Protein AF-A0A841AM79-F1 (afdb_monomer)

Solvent-accessible surface area (backbone atoms onl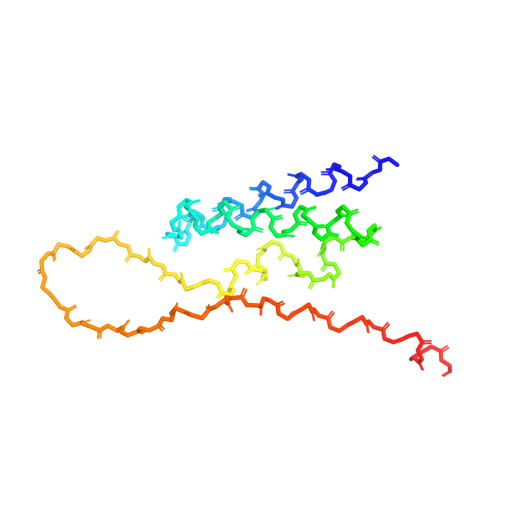y — not comparable to full-atom values): 6084 Å² total; per-residue (Å²): 135,62,65,66,60,55,49,56,50,45,49,54,54,29,53,54,52,32,51,77,26,48,50,54,70,70,59,49,52,48,54,49,50,51,55,51,51,45,37,73,72,67,75,49,68,58,49,65,37,52,42,52,45,68,62,45,42,63,75,51,72,75,42,87,76,83,85,73,84,86,80,80,90,82,79,87,78,99,60,85,84,69,82,75,54,54,76,76,80,68,94,73,85,84,120

Foldseek 3Di:
DCQVVLLVVQLVLLLVLLVQLVNDVVVSVVVNVVLVVCCVPVVDRSCQFQNGSNSNSVVDHRDDDDPDDDDDDDDDDPDPPDRGTDPRPDPPPPD

Mean predicted aligned error: 11.66 Å

Sequence (95 aa):
MSDTAATQKYERELVILLRMRGVPETEIAQAITETRAYAKKSGQPIEDAFGTPAEFASQFPVRNSPTTKGGALRRLLGAAFKPTPKSPKSPLDEA

Secondary structure (DSSP, 8-state):
--HHHHHHHHHHHHHHHHHHTT--HHHHHHHHHHHHHHHHHH-S-HHHHH--HHHHHHTS--------S---------S-----PPPP--TTS--

Organism: NCBI:txid1172621

pLDDT: mean 75.69, std 20.43, range [39.31, 97.44]

Structure (mmCIF, N/CA/C/O backbone):
data_AF-A0A841AM79-F1
#
_entry.id   AF-A0A841AM79-F1
#
loop_
_atom_site.group_PDB
_atom_site.id
_atom_site.type_symbol
_atom_site.label_atom_id
_atom_site.label_alt_id
_atom_site.label_comp_id
_atom_site.label_asym_id
_atom_site.label_entity_id
_atom_site.label_seq_id
_atom_site.pdbx_PDB_ins_code
_atom_site.Cartn_x
_atom_site.Cartn_y
_atom_site.Cartn_z
_atom_site.occupancy
_atom_site.B_iso_or_equiv
_atom_site.auth_seq_id
_atom_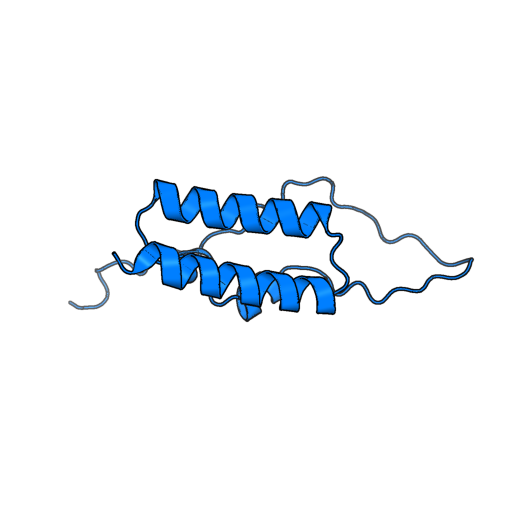site.auth_comp_id
_atom_site.auth_asym_id
_atom_site.auth_atom_id
_atom_site.pdbx_PDB_model_num
ATOM 1 N N . MET A 1 1 ? -5.086 4.468 20.635 1.00 48.66 1 MET A N 1
ATOM 2 C CA . MET A 1 1 ? -3.758 4.911 20.136 1.00 48.66 1 MET A CA 1
ATOM 3 C C . MET A 1 1 ? -3.059 3.855 19.261 1.00 48.66 1 MET A C 1
ATOM 5 O O . MET A 1 1 ? -1.901 4.052 18.914 1.00 48.66 1 MET A O 1
ATOM 9 N N . SER A 1 2 ? -3.732 2.775 18.840 1.00 59.25 2 SER A N 1
ATOM 10 C CA . SER A 1 2 ? -3.075 1.633 18.177 1.00 59.25 2 SER A CA 1
ATOM 11 C C . SER A 1 2 ? -3.123 1.669 16.638 1.00 59.25 2 SER A C 1
ATOM 13 O O . SER A 1 2 ? -2.327 0.986 15.996 1.00 59.25 2 SER A O 1
ATOM 15 N N . ASP A 1 3 ? -3.977 2.507 16.037 1.00 69.19 3 ASP A N 1
ATOM 16 C CA . ASP A 1 3 ? -4.208 2.522 14.581 1.00 69.19 3 ASP A CA 1
ATOM 17 C C . ASP A 1 3 ? -3.011 3.024 13.769 1.00 69.19 3 ASP A C 1
ATOM 19 O O . ASP A 1 3 ? -2.716 2.512 12.688 1.00 69.19 3 ASP A O 1
ATOM 23 N N . THR A 1 4 ? -2.250 3.982 14.305 1.00 81.69 4 THR A N 1
ATOM 24 C CA . THR A 1 4 ? -1.066 4.526 13.625 1.00 81.69 4 THR A CA 1
ATOM 25 C C . THR A 1 4 ? 0.054 3.488 13.525 1.00 81.69 4 THR A C 1
ATOM 27 O O . THR A 1 4 ? 0.743 3.420 12.509 1.00 81.69 4 THR A O 1
ATOM 30 N N . ALA A 1 5 ? 0.239 2.660 14.558 1.00 88.12 5 ALA A N 1
ATOM 31 C CA . ALA A 1 5 ? 1.264 1.619 14.565 1.00 88.12 5 ALA A CA 1
ATOM 32 C C . ALA A 1 5 ? 0.908 0.473 13.605 1.00 88.12 5 ALA A C 1
ATOM 34 O O . ALA A 1 5 ? 1.768 0.031 12.840 1.00 88.12 5 ALA A O 1
ATOM 35 N N . ALA A 1 6 ? -0.362 0.051 13.590 1.00 88.31 6 ALA A N 1
ATOM 36 C CA . ALA A 1 6 ? -0.871 -0.938 12.640 1.00 88.31 6 ALA A CA 1
ATOM 37 C C . ALA A 1 6 ? -0.741 -0.442 11.189 1.00 88.31 6 ALA A C 1
ATOM 39 O O . ALA A 1 6 ? -0.201 -1.148 10.339 1.00 88.31 6 ALA A O 1
ATOM 40 N N . THR A 1 7 ? -1.105 0.818 10.934 1.00 89.88 7 THR A N 1
ATOM 41 C CA . THR A 1 7 ? -0.931 1.478 9.630 1.00 89.88 7 THR A CA 1
ATOM 42 C C . THR A 1 7 ? 0.529 1.474 9.174 1.00 89.88 7 THR A C 1
ATOM 44 O O . THR A 1 7 ? 0.833 1.072 8.056 1.00 89.88 7 THR A O 1
ATOM 47 N N . GLN A 1 8 ? 1.469 1.862 10.040 1.00 92.44 8 GLN A N 1
ATOM 48 C CA . GLN A 1 8 ? 2.895 1.869 9.690 1.00 92.44 8 GLN A CA 1
ATOM 49 C C . GLN A 1 8 ? 3.466 0.468 9.448 1.00 92.44 8 GLN A C 1
ATOM 51 O O . GLN A 1 8 ? 4.445 0.324 8.714 1.00 92.44 8 GLN A O 1
ATOM 56 N N . LYS A 1 9 ? 2.932 -0.558 10.119 1.00 94.69 9 LYS A N 1
ATOM 57 C CA . LYS A 1 9 ? 3.313 -1.950 9.865 1.00 94.69 9 LYS A CA 1
ATOM 58 C C . LYS A 1 9 ? 2.826 -2.376 8.478 1.00 94.69 9 LYS A C 1
ATOM 60 O O . LYS A 1 9 ? 3.638 -2.830 7.677 1.00 94.69 9 LYS A O 1
ATOM 65 N N . TYR A 1 10 ? 1.552 -2.120 8.182 1.00 94.31 10 TYR A N 1
ATOM 66 C CA . TYR A 1 10 ? 0.939 -2.374 6.880 1.00 94.31 10 TYR A CA 1
ATOM 67 C C . TYR A 1 10 ? 1.715 -1.708 5.736 1.00 94.31 10 TYR A C 1
ATOM 69 O O . TYR A 1 10 ? 2.116 -2.371 4.783 1.00 94.31 10 TYR A O 1
ATOM 77 N N . GLU A 1 11 ? 1.993 -0.404 5.859 1.00 95.25 11 GLU A N 1
ATOM 78 C CA . GLU A 1 11 ? 2.741 0.373 4.863 1.00 95.25 11 GLU A CA 1
ATOM 79 C C . GLU A 1 11 ? 4.137 -0.222 4.609 1.00 95.25 11 GLU A C 1
ATOM 81 O O . GLU A 1 11 ? 4.562 -0.344 3.460 1.00 95.25 11 GLU A O 1
ATOM 86 N N . ARG A 1 12 ? 4.853 -0.632 5.665 1.00 97.12 12 ARG A N 1
ATOM 87 C CA . ARG A 1 12 ? 6.196 -1.223 5.541 1.00 97.12 12 ARG A CA 1
ATOM 88 C C . ARG A 1 12 ? 6.181 -2.555 4.799 1.00 97.12 12 ARG A C 1
ATOM 90 O O . ARG A 1 12 ? 7.004 -2.756 3.907 1.00 97.12 12 ARG A O 1
ATOM 97 N N . GLU A 1 13 ? 5.259 -3.446 5.149 1.00 97.44 13 GLU A N 1
ATOM 98 C CA . GLU A 1 13 ? 5.106 -4.737 4.469 1.00 97.44 13 GLU A CA 1
ATOM 99 C C . GLU A 1 13 ? 4.704 -4.546 3.004 1.00 97.44 13 GLU A C 1
ATOM 101 O O . GLU A 1 13 ? 5.281 -5.171 2.111 1.00 97.44 13 GLU A O 1
ATOM 106 N N . LEU A 1 14 ? 3.783 -3.617 2.739 1.00 96.19 14 LEU A N 1
ATOM 107 C CA . LEU A 1 14 ? 3.333 -3.304 1.390 1.00 96.19 14 LEU A CA 1
ATOM 108 C C . LEU A 1 14 ? 4.477 -2.795 0.501 1.00 96.19 14 LEU A C 1
ATOM 110 O O . LEU A 1 14 ? 4.633 -3.278 -0.619 1.00 96.19 14 LEU A O 1
ATOM 114 N N . VAL A 1 15 ? 5.317 -1.876 0.993 1.00 97.19 15 VAL A N 1
ATOM 115 C CA . VAL A 1 15 ? 6.487 -1.381 0.241 1.00 97.19 15 VAL A CA 1
ATOM 116 C C . VAL A 1 15 ? 7.400 -2.534 -0.174 1.00 97.19 15 VAL A C 1
ATOM 118 O O . VAL A 1 15 ? 7.820 -2.598 -1.329 1.00 97.19 15 VAL A O 1
ATOM 121 N N . ILE A 1 16 ? 7.700 -3.457 0.744 1.00 96.94 16 ILE A N 1
ATOM 122 C CA . ILE A 1 16 ? 8.567 -4.609 0.460 1.00 96.94 16 ILE A CA 1
ATOM 123 C C . ILE A 1 16 ? 7.952 -5.467 -0.651 1.00 96.94 16 ILE A C 1
ATOM 125 O O . ILE A 1 16 ? 8.630 -5.792 -1.625 1.00 96.94 16 ILE A O 1
ATOM 129 N N . LEU A 1 17 ? 6.663 -5.789 -0.546 1.00 96.12 17 LEU A N 1
ATOM 130 C CA . LEU A 1 17 ? 5.962 -6.618 -1.527 1.00 96.12 17 LEU A CA 1
ATOM 131 C C . LEU A 1 17 ? 5.898 -5.965 -2.913 1.00 96.12 17 LEU A C 1
ATOM 133 O O . LEU A 1 17 ? 6.113 -6.642 -3.919 1.00 96.12 17 LEU A O 1
ATOM 137 N N . LEU A 1 18 ? 5.638 -4.658 -2.984 1.00 94.81 18 LEU A N 1
ATOM 138 C CA . LEU A 1 18 ? 5.586 -3.927 -4.252 1.00 94.81 18 LEU A CA 1
ATOM 139 C C . LEU A 1 18 ? 6.971 -3.809 -4.904 1.00 94.81 18 LEU A C 1
ATOM 141 O O . LEU A 1 18 ? 7.090 -3.985 -6.118 1.00 94.81 18 LEU A O 1
ATOM 145 N N . ARG A 1 19 ? 8.031 -3.607 -4.110 1.00 94.44 19 ARG A N 1
ATOM 146 C CA . ARG A 1 19 ? 9.420 -3.630 -4.602 1.00 94.44 19 ARG A CA 1
ATOM 147 C C . ARG A 1 19 ? 9.802 -4.986 -5.174 1.00 94.44 19 ARG A C 1
ATOM 149 O O . ARG A 1 19 ? 10.340 -5.050 -6.275 1.00 94.44 19 ARG A O 1
ATOM 156 N N . MET A 1 20 ? 9.467 -6.069 -4.472 1.00 92.75 20 MET A N 1
ATOM 157 C CA . MET A 1 20 ? 9.699 -7.438 -4.953 1.00 92.75 20 MET A CA 1
ATOM 158 C C . MET A 1 20 ? 8.947 -7.737 -6.259 1.00 92.75 20 MET A C 1
ATOM 160 O O . MET A 1 20 ? 9.388 -8.567 -7.048 1.00 92.75 20 MET A O 1
ATOM 164 N N . ARG A 1 21 ? 7.834 -7.039 -6.513 1.00 91.56 21 ARG A N 1
ATOM 165 C CA . ARG A 1 21 ? 7.067 -7.110 -7.764 1.00 91.56 21 ARG A CA 1
ATOM 166 C C . ARG A 1 21 ? 7.583 -6.179 -8.864 1.00 91.56 21 ARG A C 1
ATOM 168 O O . ARG A 1 21 ? 7.003 -6.180 -9.944 1.00 91.56 21 ARG A O 1
ATOM 175 N N . GLY A 1 22 ? 8.628 -5.387 -8.623 1.00 91.69 22 GLY A N 1
ATOM 176 C CA . GLY A 1 22 ? 9.171 -4.442 -9.603 1.00 91.69 22 GLY A CA 1
ATOM 177 C C . GLY A 1 22 ? 8.274 -3.226 -9.868 1.00 91.69 22 GLY A C 1
ATO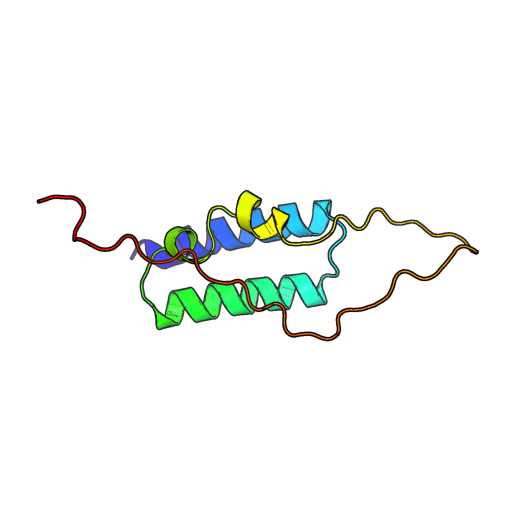M 178 O O . GLY A 1 22 ? 8.367 -2.608 -10.931 1.00 91.69 22 GLY A O 1
ATOM 179 N N . VAL A 1 23 ? 7.379 -2.884 -8.937 1.00 90.38 23 VAL A N 1
ATOM 180 C CA . VAL A 1 23 ? 6.540 -1.683 -9.041 1.00 90.38 23 VAL A CA 1
ATOM 181 C C . VAL A 1 23 ? 7.427 -0.432 -8.894 1.00 90.38 23 VAL A C 1
ATOM 183 O O . VAL A 1 23 ? 8.267 -0.398 -7.995 1.00 90.38 23 VAL A O 1
ATOM 186 N N . PRO A 1 24 ? 7.287 0.599 -9.751 1.00 91.88 24 PRO A N 1
ATOM 187 C CA . PRO A 1 24 ? 8.079 1.824 -9.646 1.00 91.88 24 PRO A CA 1
ATOM 188 C C . PRO A 1 24 ? 7.856 2.549 -8.319 1.00 91.88 24 PRO A C 1
ATOM 190 O O . PRO A 1 24 ? 6.722 2.649 -7.856 1.00 91.88 24 PRO A O 1
ATOM 193 N N . GLU A 1 25 ? 8.907 3.151 -7.754 1.00 90.12 25 GLU A N 1
ATOM 194 C CA . GLU A 1 25 ? 8.819 3.876 -6.473 1.00 90.12 25 GLU A CA 1
ATOM 195 C C . GLU A 1 25 ? 7.761 4.997 -6.480 1.00 90.12 25 GLU A C 1
ATOM 197 O O . GLU A 1 25 ? 7.172 5.286 -5.443 1.00 90.12 25 GLU A O 1
ATOM 202 N N . THR A 1 26 ? 7.461 5.597 -7.638 1.00 91.12 26 THR A N 1
ATOM 203 C CA . THR A 1 26 ? 6.381 6.588 -7.780 1.00 91.12 26 THR A CA 1
ATOM 204 C C . THR A 1 26 ? 4.991 5.977 -7.582 1.00 91.12 26 THR A C 1
ATOM 206 O O . THR A 1 26 ? 4.164 6.559 -6.883 1.00 91.12 26 THR A O 1
ATOM 209 N N . GLU A 1 27 ? 4.739 4.792 -8.146 1.00 91.62 27 GLU A N 1
ATOM 210 C CA . GLU A 1 27 ? 3.489 4.042 -7.957 1.00 91.62 27 GLU A CA 1
ATOM 211 C C . GLU A 1 27 ? 3.390 3.509 -6.517 1.00 91.62 27 GLU A C 1
ATOM 213 O O . GLU A 1 27 ? 2.325 3.575 -5.904 1.00 91.62 27 GLU A O 1
ATOM 218 N N . ILE A 1 28 ? 4.512 3.070 -5.930 1.00 93.38 28 ILE A N 1
ATOM 219 C CA . ILE A 1 28 ? 4.583 2.686 -4.511 1.00 93.38 28 ILE A CA 1
ATOM 220 C C . ILE A 1 28 ? 4.215 3.877 -3.617 1.00 93.38 28 ILE A C 1
ATOM 222 O O . ILE A 1 28 ? 3.367 3.747 -2.737 1.00 93.38 28 ILE A O 1
ATOM 226 N N . ALA A 1 29 ? 4.807 5.052 -3.847 1.00 93.62 29 ALA A N 1
ATOM 227 C CA . ALA A 1 29 ? 4.521 6.253 -3.063 1.00 93.62 29 ALA A CA 1
ATOM 228 C C . ALA A 1 29 ? 3.044 6.668 -3.145 1.00 93.62 29 ALA A C 1
ATOM 230 O O . ALA A 1 29 ? 2.466 7.100 -2.141 1.00 93.62 29 ALA A O 1
ATOM 231 N N . GLN A 1 30 ? 2.419 6.503 -4.313 1.00 93.00 30 GLN A N 1
ATOM 232 C CA . GLN A 1 30 ? 0.991 6.744 -4.479 1.00 93.00 30 GLN A CA 1
ATOM 233 C C . GLN A 1 30 ? 0.156 5.756 -3.655 1.00 93.00 30 GLN A C 1
ATOM 235 O O . GLN A 1 30 ? -0.686 6.196 -2.872 1.00 93.00 30 GLN A O 1
ATOM 240 N N . ALA A 1 31 ? 0.438 4.454 -3.751 1.00 92.38 31 ALA A N 1
ATOM 241 C CA . ALA A 1 31 ? -0.265 3.425 -2.984 1.00 92.38 31 ALA A CA 1
ATOM 242 C C . ALA A 1 31 ? -0.198 3.688 -1.466 1.00 92.38 31 ALA A C 1
ATOM 244 O O . ALA A 1 31 ? -1.214 3.626 -0.777 1.00 92.38 31 ALA A O 1
ATOM 245 N N . ILE A 1 32 ? 0.975 4.078 -0.951 1.00 94.62 32 ILE A N 1
ATOM 246 C CA . ILE A 1 32 ? 1.158 4.433 0.467 1.00 94.62 32 ILE A CA 1
ATOM 247 C C . ILE A 1 32 ? 0.401 5.710 0.846 1.00 94.62 32 ILE A C 1
ATOM 249 O O . ILE A 1 32 ? -0.167 5.813 1.936 1.00 94.62 32 ILE A O 1
ATOM 253 N N . THR A 1 33 ? 0.370 6.701 -0.045 1.00 93.44 33 THR A N 1
ATOM 254 C CA . THR A 1 33 ? -0.386 7.936 0.190 1.00 93.44 33 THR A CA 1
ATOM 255 C C . THR A 1 33 ? -1.883 7.648 0.302 1.00 93.44 33 THR A C 1
ATOM 257 O O . THR A 1 33 ? -2.543 8.191 1.190 1.00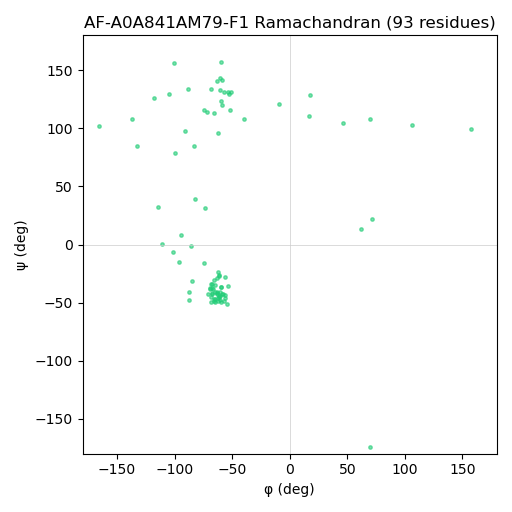 93.44 33 THR A O 1
ATOM 260 N N . GLU A 1 34 ? -2.412 6.762 -0.543 1.00 90.38 34 GLU A N 1
ATOM 261 C CA . GLU A 1 34 ? -3.816 6.346 -0.523 1.00 90.38 34 GLU A CA 1
ATOM 262 C C . GLU A 1 34 ? -4.177 5.582 0.758 1.00 90.38 34 GLU A C 1
ATOM 264 O O . GLU A 1 34 ? -5.143 5.956 1.432 1.00 90.38 34 GLU A O 1
ATOM 269 N N . THR A 1 35 ? -3.379 4.586 1.164 1.00 89.69 35 THR A N 1
ATOM 270 C CA . THR A 1 35 ? -3.625 3.824 2.405 1.00 89.69 35 THR A CA 1
ATOM 271 C C . THR A 1 35 ? -3.590 4.734 3.631 1.00 89.69 35 THR A C 1
ATOM 273 O O . THR A 1 35 ? -4.453 4.654 4.508 1.00 89.69 35 THR A O 1
ATOM 276 N N . ARG A 1 36 ? -2.639 5.676 3.670 1.00 89.56 36 ARG A N 1
ATOM 277 C CA . ARG A 1 36 ? -2.510 6.650 4.759 1.00 89.56 36 ARG A CA 1
ATOM 278 C C . ARG A 1 36 ? -3.673 7.637 4.801 1.00 89.56 36 ARG A C 1
ATOM 280 O O . ARG A 1 36 ? -4.146 7.984 5.885 1.00 89.56 36 ARG A O 1
ATOM 287 N N . ALA A 1 37 ? -4.117 8.122 3.643 1.00 89.44 37 ALA A N 1
ATOM 288 C CA . ALA A 1 37 ? -5.258 9.026 3.549 1.00 89.44 37 ALA A CA 1
ATOM 289 C C . ALA A 1 37 ? -6.550 8.333 4.003 1.00 89.44 37 ALA A C 1
ATOM 291 O O . ALA A 1 37 ? -7.331 8.930 4.746 1.00 89.44 37 ALA A O 1
ATOM 292 N N . TYR A 1 38 ? -6.745 7.066 3.623 1.00 88.06 38 TYR A N 1
ATOM 293 C CA . TYR A 1 38 ? -7.880 6.272 4.080 1.00 88.06 38 TYR A CA 1
ATOM 294 C C . TYR A 1 38 ? -7.866 6.068 5.594 1.00 88.06 38 TYR A C 1
ATOM 296 O O . TYR A 1 38 ? -8.878 6.330 6.242 1.00 88.06 38 TYR A O 1
ATOM 304 N N . ALA A 1 39 ? -6.731 5.669 6.173 1.00 86.75 39 ALA A N 1
ATOM 305 C CA . ALA A 1 39 ? -6.611 5.456 7.616 1.00 86.75 39 ALA A CA 1
ATOM 306 C C . ALA A 1 39 ? -6.936 6.727 8.413 1.00 86.75 39 ALA A C 1
ATOM 308 O O . ALA A 1 39 ? -7.687 6.691 9.385 1.00 86.75 39 ALA A O 1
ATOM 309 N N . LYS A 1 40 ? -6.435 7.882 7.950 1.00 86.69 40 LYS A N 1
ATOM 310 C CA . LYS A 1 40 ? -6.727 9.186 8.563 1.00 86.69 40 LYS A CA 1
ATOM 311 C C . LYS A 1 40 ? -8.200 9.585 8.464 1.00 86.69 40 LYS A C 1
ATOM 313 O O . LYS A 1 40 ? -8.690 10.269 9.355 1.00 86.69 40 LYS A O 1
ATOM 318 N N . LYS A 1 41 ? -8.878 9.227 7.369 1.00 86.69 41 LYS A N 1
ATOM 319 C CA . LYS A 1 41 ? -10.258 9.651 7.091 1.00 86.69 41 LYS A CA 1
ATOM 320 C C . LYS A 1 41 ? -11.308 8.723 7.702 1.00 86.69 41 LYS A C 1
ATOM 322 O O . LYS A 1 41 ? -12.332 9.208 8.164 1.00 86.69 41 LYS A O 1
ATOM 327 N N . SER A 1 42 ? -11.090 7.412 7.638 1.00 83.25 42 SER A N 1
ATOM 328 C CA . SER A 1 42 ? -12.073 6.404 8.052 1.00 83.25 42 SER A CA 1
ATOM 329 C C . SER A 1 42 ? -12.021 6.103 9.547 1.00 83.25 42 SER A C 1
ATOM 331 O O . SER A 1 42 ? -13.0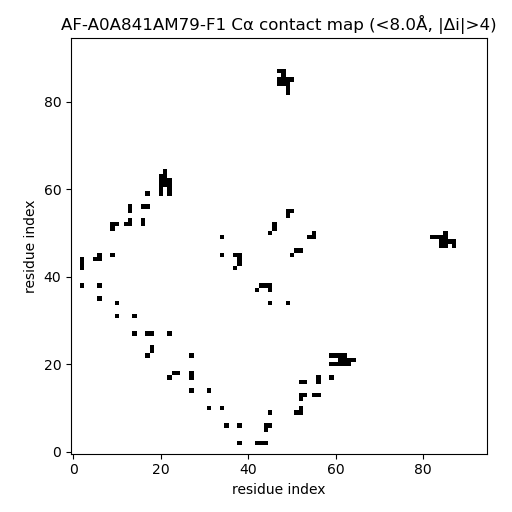45 5.750 10.122 1.00 83.25 42 SER A O 1
ATOM 333 N N . GLY A 1 43 ? -10.838 6.209 10.168 1.00 80.25 43 GLY A N 1
ATOM 334 C CA . GLY A 1 43 ? -10.615 5.691 11.519 1.00 80.25 43 GLY A CA 1
ATOM 335 C C . GLY A 1 43 ? -10.798 4.171 11.630 1.00 80.25 43 GLY A C 1
ATOM 336 O O . GLY A 1 43 ? -10.904 3.662 12.739 1.00 80.25 43 GLY A O 1
ATOM 337 N N . GLN A 1 44 ? -10.866 3.459 10.499 1.00 81.94 44 GLN A N 1
ATOM 338 C CA . GLN A 1 44 ? -11.018 2.008 10.435 1.00 81.94 44 GLN A CA 1
ATOM 339 C C . GLN A 1 44 ? -9.676 1.322 10.148 1.00 81.94 44 GLN A C 1
ATOM 341 O O . GLN A 1 44 ? -8.787 1.939 9.542 1.00 81.94 44 GLN A O 1
ATOM 346 N N . PRO A 1 45 ? -9.532 0.037 10.522 1.00 84.06 45 PRO A N 1
ATOM 347 C CA . PRO A 1 45 ? -8.390 -0.770 10.122 1.00 84.06 45 PRO A CA 1
ATOM 348 C C . PRO A 1 45 ? -8.208 -0.767 8.600 1.00 84.06 45 PRO A C 1
ATOM 350 O O . PRO A 1 45 ? -9.144 -1.002 7.838 1.00 84.06 45 PRO A O 1
ATOM 353 N N . ILE A 1 46 ? -6.978 -0.519 8.141 1.00 87.62 46 ILE A N 1
ATOM 354 C CA . ILE A 1 46 ? -6.645 -0.507 6.704 1.00 87.62 46 ILE A CA 1
ATOM 355 C C . ILE A 1 46 ? -6.950 -1.863 6.060 1.00 87.62 46 ILE A C 1
ATOM 357 O O . ILE A 1 46 ? -7.418 -1.910 4.926 1.00 87.62 46 ILE A O 1
ATOM 361 N N . GLU A 1 47 ? -6.722 -2.957 6.788 1.00 88.62 47 GLU A N 1
ATOM 362 C CA . GLU A 1 47 ? -6.947 -4.321 6.300 1.00 88.62 47 GLU A CA 1
ATOM 363 C C . GLU A 1 47 ? -8.418 -4.605 5.967 1.00 88.62 47 GLU A C 1
ATOM 365 O O . GLU A 1 47 ? -8.685 -5.368 5.040 1.00 88.62 47 GLU A O 1
ATOM 370 N N . ASP A 1 48 ? -9.372 -3.944 6.631 1.00 88.19 48 ASP A N 1
ATOM 371 C CA . ASP A 1 48 ? -10.800 -4.112 6.330 1.00 88.19 48 ASP A CA 1
ATOM 372 C C . ASP A 1 48 ? -11.152 -3.546 4.949 1.00 88.19 48 ASP A C 1
ATOM 374 O O . ASP A 1 48 ? -11.989 -4.095 4.232 1.00 88.19 48 ASP A O 1
ATOM 378 N N . ALA A 1 49 ? -10.482 -2.463 4.549 1.00 87.25 49 ALA A N 1
ATOM 379 C CA . ALA A 1 49 ? -10.706 -1.820 3.263 1.00 87.25 49 ALA A CA 1
ATOM 380 C C . ALA A 1 49 ? -9.847 -2.427 2.151 1.00 87.25 49 ALA A C 1
ATOM 382 O O . ALA A 1 49 ? -10.354 -2.736 1.076 1.00 87.25 49 ALA A O 1
ATOM 383 N N . PHE A 1 50 ? -8.551 -2.607 2.395 1.00 88.56 50 PHE A N 1
ATOM 384 C CA . PHE A 1 50 ? -7.577 -2.963 1.361 1.00 88.56 50 PHE A CA 1
ATOM 385 C C . PHE A 1 50 ? -7.198 -4.450 1.361 1.00 88.56 50 PHE A C 1
ATOM 387 O O . PHE A 1 50 ? -6.493 -4.898 0.455 1.00 88.56 50 PHE A O 1
ATOM 394 N N . GLY A 1 51 ? -7.670 -5.228 2.339 1.00 92.56 51 GLY A N 1
ATOM 395 C CA . GLY A 1 51 ? -7.157 -6.569 2.609 1.00 92.56 51 GLY A CA 1
ATOM 396 C C . GLY A 1 51 ? -5.743 -6.525 3.186 1.00 92.56 51 GLY A C 1
ATOM 397 O O . GLY A 1 51 ? -5.191 -5.455 3.443 1.00 92.56 51 GLY A O 1
ATOM 398 N N . THR A 1 52 ? -5.132 -7.692 3.365 1.00 94.94 52 THR A N 1
ATOM 399 C CA . THR A 1 52 ? -3.734 -7.821 3.804 1.00 94.94 52 THR A CA 1
ATOM 400 C C . THR A 1 52 ? -2.766 -7.136 2.823 1.00 94.94 52 THR A C 1
ATOM 402 O O . THR A 1 52 ? -3.078 -7.015 1.634 1.00 94.94 52 THR A O 1
ATOM 405 N N . PRO A 1 53 ? -1.546 -6.748 3.249 1.00 95.06 53 PRO A N 1
ATOM 406 C CA . PRO A 1 53 ? -0.546 -6.184 2.337 1.00 95.06 53 PRO A CA 1
ATOM 407 C C . PRO A 1 53 ? -0.261 -7.078 1.120 1.00 95.06 53 PRO A C 1
ATOM 409 O O . PRO A 1 53 ? -0.055 -6.581 0.014 1.00 95.06 53 PRO A O 1
ATOM 412 N N . ALA A 1 54 ? -0.286 -8.403 1.307 1.00 93.88 54 ALA A N 1
ATOM 413 C CA . ALA A 1 54 ? -0.098 -9.387 0.243 1.00 93.88 54 ALA A CA 1
ATOM 414 C C . ALA A 1 54 ? -1.266 -9.417 -0.753 1.00 93.88 54 ALA A C 1
ATOM 416 O O . ALA A 1 54 ? -1.026 -9.416 -1.963 1.00 93.88 54 ALA A O 1
ATOM 417 N N . GLU A 1 55 ? -2.511 -9.408 -0.265 1.00 92.31 55 GLU A N 1
ATOM 418 C CA . GLU A 1 55 ? -3.703 -9.303 -1.117 1.00 92.31 55 GLU A CA 1
ATOM 419 C C . GLU A 1 55 ? -3.690 -7.993 -1.908 1.00 92.31 55 GLU A C 1
ATOM 421 O O . GLU A 1 55 ? -3.914 -8.008 -3.118 1.00 92.31 55 GLU A O 1
ATOM 426 N N . PHE A 1 56 ? -3.360 -6.873 -1.266 1.00 93.19 56 PHE A N 1
ATOM 427 C CA . PHE A 1 56 ? -3.299 -5.581 -1.939 1.00 93.19 56 PHE A CA 1
ATOM 428 C C . PHE A 1 56 ? -2.187 -5.534 -2.996 1.00 93.19 56 PHE A C 1
ATOM 430 O O . PHE A 1 56 ? -2.434 -5.192 -4.153 1.00 93.19 56 PHE A O 1
ATOM 437 N N . ALA A 1 57 ? -0.977 -5.988 -2.654 1.00 93.25 57 ALA A N 1
ATOM 438 C CA . ALA A 1 57 ? 0.136 -6.084 -3.597 1.00 93.25 57 ALA A CA 1
ATOM 439 C C . ALA A 1 57 ? -0.152 -7.038 -4.769 1.00 93.25 57 ALA A C 1
ATOM 441 O O . ALA A 1 57 ? 0.395 -6.856 -5.858 1.00 93.25 57 ALA A O 1
ATOM 442 N N . SER A 1 58 ? -1.011 -8.049 -4.580 1.00 92.38 58 SER A N 1
ATOM 443 C CA . SER A 1 58 ? -1.395 -8.993 -5.639 1.00 92.38 58 SER A CA 1
ATOM 444 C C . SER A 1 58 ? -2.105 -8.339 -6.822 1.00 92.38 58 SER A C 1
ATOM 446 O O . SER A 1 58 ? -2.020 -8.853 -7.937 1.00 92.38 58 SER A O 1
ATOM 448 N N . GLN A 1 59 ? -2.720 -7.178 -6.594 1.00 90.75 59 GLN A N 1
ATOM 449 C CA . GLN A 1 59 ? -3.417 -6.403 -7.614 1.00 90.75 59 GLN A CA 1
ATOM 450 C C . GLN A 1 59 ? -2.450 -5.674 -8.566 1.00 90.75 59 GLN A C 1
ATOM 452 O O . GLN A 1 59 ? -2.851 -5.244 -9.647 1.00 90.75 59 GLN A O 1
ATOM 457 N N . PHE A 1 60 ? -1.170 -5.556 -8.191 1.00 89.19 60 PHE A N 1
ATOM 458 C CA . PHE A 1 60 ? -0.133 -4.969 -9.031 1.00 89.19 60 PHE A CA 1
ATOM 459 C C . PHE A 1 60 ? 0.507 -6.045 -9.919 1.00 89.19 60 PHE A C 1
ATOM 461 O O . PHE A 1 60 ? 0.876 -7.123 -9.423 1.00 89.19 60 PHE A O 1
ATOM 468 N N . PRO A 1 61 ? 0.692 -5.768 -11.225 1.00 86.62 61 PRO A N 1
ATOM 469 C CA . PRO A 1 61 ? 1.347 -6.705 -12.124 1.00 86.62 61 PRO A CA 1
ATOM 470 C C . PRO A 1 61 ? 2.795 -6.934 -11.687 1.00 86.62 61 PRO A C 1
ATOM 472 O O . PRO A 1 61 ? 3.496 -5.996 -11.309 1.00 86.62 61 PRO A O 1
ATOM 475 N N . VAL A 1 62 ? 3.257 -8.181 -11.781 1.00 88.00 62 VAL A N 1
ATOM 476 C CA . VAL A 1 62 ? 4.668 -8.510 -11.558 1.00 88.00 62 VAL A CA 1
ATOM 477 C C . VAL A 1 62 ? 5.481 -7.996 -12.747 1.00 88.00 62 VAL A C 1
ATOM 479 O O . VAL A 1 62 ? 5.331 -8.473 -13.872 1.00 88.00 62 VAL A O 1
ATOM 482 N N . ARG A 1 63 ? 6.341 -7.010 -12.499 1.00 83.81 63 ARG A N 1
ATOM 483 C CA . ARG A 1 63 ? 7.260 -6.415 -13.470 1.00 83.81 63 ARG A CA 1
ATOM 484 C C . ARG A 1 63 ? 8.645 -7.029 -13.275 1.00 83.81 63 ARG A C 1
ATOM 486 O O . ARG A 1 63 ? 9.534 -6.434 -12.676 1.00 83.81 63 ARG A O 1
ATOM 493 N N . ASN A 1 64 ? 8.837 -8.238 -13.793 1.00 60.69 64 ASN A N 1
ATOM 494 C CA . ASN A 1 64 ? 10.181 -8.790 -13.960 1.00 60.69 64 ASN A CA 1
ATOM 495 C C . ASN A 1 64 ? 10.900 -7.922 -15.012 1.00 60.69 64 ASN A C 1
ATOM 497 O O . ASN A 1 64 ? 10.479 -7.921 -16.165 1.00 60.69 64 ASN A O 1
ATOM 501 N N . SER A 1 65 ? 11.939 -7.161 -14.664 1.00 53.56 65 SER A N 1
ATOM 502 C CA . SER A 1 65 ? 12.761 -6.447 -15.658 1.00 53.56 65 SER A CA 1
ATOM 503 C C . SER A 1 65 ? 14.192 -6.973 -15.590 1.00 53.56 65 SER A C 1
ATOM 505 O O . SER A 1 65 ? 14.758 -7.041 -14.498 1.00 53.56 65 SER A O 1
ATOM 507 N N . PRO A 1 66 ? 14.749 -7.420 -16.729 1.00 50.25 66 PRO A N 1
ATOM 508 C CA . PR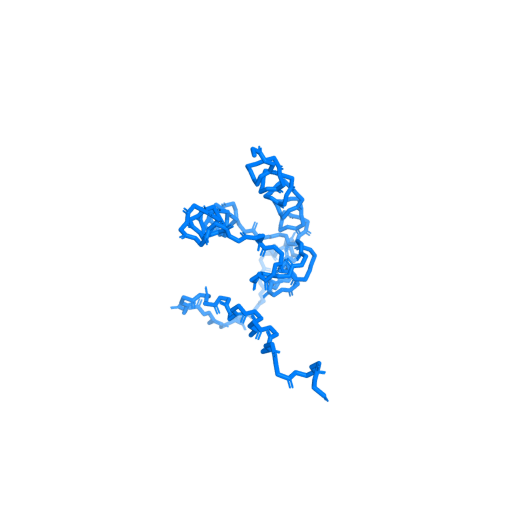O A 1 66 ? 15.447 -6.476 -17.600 1.00 50.25 66 PRO A CA 1
ATOM 509 C C . PRO A 1 66 ? 15.116 -6.700 -19.085 1.00 50.25 66 PRO A C 1
ATOM 511 O O . PRO A 1 66 ? 15.609 -7.647 -19.694 1.00 50.25 66 PRO A O 1
ATOM 514 N N . THR A 1 67 ? 14.343 -5.818 -19.730 1.00 44.94 67 THR A N 1
ATOM 515 C CA . THR A 1 67 ? 14.294 -5.818 -21.207 1.00 44.94 67 THR A CA 1
ATOM 516 C C . THR A 1 67 ? 15.470 -5.025 -21.763 1.00 44.94 67 THR A C 1
ATOM 518 O O . THR A 1 67 ? 15.363 -3.840 -22.086 1.00 44.94 67 THR A O 1
ATOM 521 N N . THR A 1 68 ? 16.606 -5.700 -21.898 1.00 43.69 68 THR A N 1
ATOM 522 C CA . THR A 1 68 ? 17.614 -5.362 -22.902 1.00 43.69 68 THR A CA 1
ATOM 523 C C . THR A 1 68 ? 16.950 -5.488 -24.280 1.00 43.69 68 THR A C 1
ATOM 525 O O . THR A 1 68 ? 16.367 -6.522 -24.578 1.00 43.69 68 THR A O 1
ATOM 528 N N . LYS A 1 69 ? 16.979 -4.409 -25.073 1.00 48.03 69 LYS A N 1
ATOM 529 C CA . LYS A 1 69 ? 16.611 -4.283 -26.503 1.00 48.03 69 LYS A CA 1
ATOM 530 C C . LYS A 1 69 ? 15.751 -5.405 -27.136 1.00 48.03 69 LYS A C 1
ATOM 532 O O . LYS A 1 69 ? 16.270 -6.441 -27.528 1.00 48.03 69 LYS A O 1
ATOM 537 N N . GLY A 1 70 ? 14.495 -5.061 -27.445 1.00 46.03 70 GLY A N 1
ATOM 538 C CA . GLY A 1 70 ? 13.722 -5.649 -28.549 1.00 46.03 70 GLY A CA 1
ATOM 539 C C . GLY A 1 70 ? 12.625 -6.628 -28.129 1.00 46.03 70 GLY A C 1
ATOM 540 O O . GLY A 1 70 ? 12.898 -7.789 -27.865 1.00 46.03 70 GLY A O 1
ATOM 541 N N . GLY A 1 71 ? 11.363 -6.186 -28.144 1.00 40.50 71 GLY A N 1
ATOM 542 C CA . GLY A 1 71 ? 10.230 -7.110 -28.048 1.00 40.50 71 GLY A CA 1
ATOM 543 C C . GLY A 1 71 ? 8.933 -6.489 -27.543 1.00 40.50 71 GLY A C 1
ATOM 544 O O . GLY A 1 71 ? 8.740 -6.345 -26.347 1.00 40.50 71 GLY A O 1
ATOM 545 N N . ALA A 1 72 ? 8.052 -6.169 -28.491 1.00 41.81 72 ALA A N 1
ATOM 546 C CA . ALA A 1 72 ? 6.589 -6.166 -28.395 1.00 41.81 72 ALA A CA 1
ATOM 547 C C . ALA A 1 72 ? 5.901 -5.522 -27.164 1.00 41.81 72 ALA A C 1
ATOM 549 O O . ALA A 1 72 ? 5.734 -6.114 -26.103 1.00 41.81 72 ALA A O 1
ATOM 550 N N . LEU A 1 73 ? 5.352 -4.331 -27.417 1.00 59.59 73 LEU A N 1
ATOM 551 C CA . LEU A 1 73 ? 4.108 -3.776 -26.864 1.00 59.59 73 LEU A CA 1
ATOM 552 C C . LEU A 1 73 ? 3.226 -4.750 -26.051 1.00 59.59 73 LEU A C 1
ATOM 554 O O . LEU A 1 73 ? 2.594 -5.639 -26.620 1.00 59.59 73 LEU A O 1
ATOM 558 N N . ARG A 1 74 ? 2.979 -4.421 -24.777 1.00 46.72 74 ARG A N 1
ATOM 559 C CA . ARG A 1 74 ? 1.673 -4.655 -24.138 1.00 46.72 74 ARG A CA 1
ATOM 560 C C . ARG A 1 74 ? 1.205 -3.413 -23.378 1.00 46.72 74 ARG A C 1
ATOM 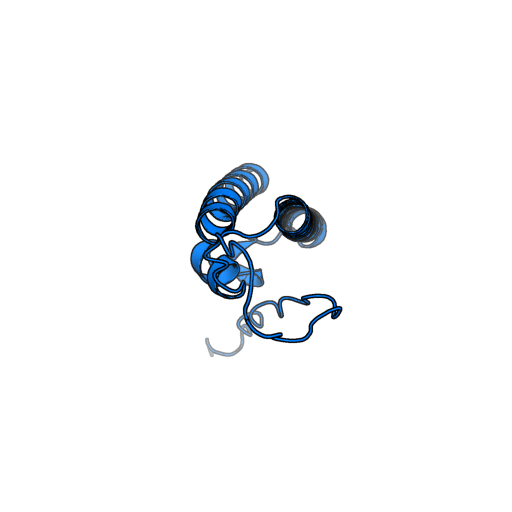562 O O . ARG A 1 74 ? 1.456 -3.223 -22.199 1.00 46.72 74 ARG A O 1
ATOM 569 N N . ARG A 1 75 ? 0.577 -2.546 -24.174 1.00 51.88 75 ARG A N 1
ATOM 570 C CA . ARG A 1 75 ? -0.628 -1.750 -23.910 1.00 51.88 75 ARG A CA 1
ATOM 571 C C . ARG A 1 75 ? -1.089 -1.560 -22.451 1.00 51.88 75 ARG A C 1
ATOM 573 O O . ARG A 1 75 ? -1.471 -2.517 -21.795 1.00 51.88 75 ARG A O 1
ATOM 580 N N . LEU A 1 76 ? -1.299 -0.270 -22.154 1.00 48.91 76 LEU A N 1
ATOM 581 C CA . LEU A 1 76 ? -2.462 0.314 -21.469 1.00 48.91 76 LEU A CA 1
ATOM 582 C C . LEU A 1 76 ? -2.624 -0.004 -19.977 1.00 48.91 76 LEU A C 1
ATOM 584 O O . LEU A 1 76 ? -3.152 -1.053 -19.640 1.00 48.91 76 LEU A O 1
ATOM 588 N N . LEU A 1 77 ? -2.378 0.995 -19.119 1.00 47.12 77 LEU A N 1
ATOM 589 C CA . LEU A 1 77 ? -3.486 1.644 -18.407 1.00 47.12 77 LEU A CA 1
ATOM 590 C C . LEU A 1 77 ? -3.049 2.969 -17.758 1.00 47.12 77 LEU A C 1
ATOM 592 O O . LEU A 1 77 ? -2.454 2.999 -16.690 1.00 47.12 77 LEU A O 1
ATOM 596 N N . GLY A 1 78 ? -3.406 4.079 -18.402 1.00 40.19 78 GLY A N 1
ATOM 597 C CA . GLY A 1 78 ? -3.537 5.389 -17.763 1.00 40.19 78 GLY A CA 1
ATOM 598 C C . GLY A 1 78 ? -4.894 5.549 -17.067 1.00 40.19 78 GLY A C 1
ATOM 599 O O . GLY A 1 78 ? -5.503 6.606 -17.170 1.00 40.19 78 GLY A O 1
ATOM 600 N N . ALA A 1 79 ? -5.410 4.505 -16.415 1.00 39.31 79 ALA A N 1
ATOM 601 C CA . ALA A 1 79 ? -6.611 4.620 -15.595 1.00 39.31 79 ALA A CA 1
ATOM 602 C C . ALA A 1 79 ? -6.184 4.608 -14.136 1.00 39.31 79 ALA A C 1
ATOM 604 O O . ALA A 1 79 ? -5.434 3.728 -13.722 1.00 39.31 79 ALA A O 1
ATOM 605 N N . ALA A 1 80 ? -6.677 5.589 -13.384 1.00 45.97 80 ALA A N 1
ATOM 606 C CA . ALA A 1 80 ? -6.663 5.596 -11.935 1.00 45.97 80 ALA A CA 1
ATOM 607 C C . ALA A 1 80 ? -6.966 4.184 -11.416 1.00 45.97 80 ALA A C 1
ATOM 609 O O . ALA A 1 80 ? -8.091 3.696 -11.551 1.00 45.97 80 ALA A O 1
ATOM 610 N N . PHE A 1 81 ? -5.942 3.524 -10.879 1.00 48.75 81 PHE A N 1
ATOM 611 C CA . PHE A 1 81 ? -6.089 2.282 -10.149 1.00 48.75 81 PHE A CA 1
ATOM 612 C C . PHE A 1 81 ? -6.948 2.622 -8.931 1.00 48.75 81 PHE A C 1
ATOM 614 O O . PHE A 1 81 ? -6.471 3.214 -7.973 1.00 48.75 81 PHE A O 1
ATOM 621 N N . LYS A 1 82 ? -8.259 2.390 -9.033 1.00 47.53 82 LYS A N 1
ATOM 622 C CA . LYS A 1 82 ? -9.187 2.510 -7.914 1.00 47.53 82 LYS A CA 1
ATOM 623 C C . LYS A 1 82 ? -9.240 1.133 -7.277 1.00 47.53 82 LYS A C 1
ATOM 625 O O . LYS A 1 82 ? -9.964 0.283 -7.805 1.00 47.53 82 LYS A O 1
ATOM 630 N N . PRO A 1 83 ? -8.492 0.874 -6.195 1.00 45.38 83 PRO A N 1
ATOM 631 C CA . PRO A 1 83 ? -8.757 -0.321 -5.425 1.00 45.38 83 PRO A CA 1
ATOM 632 C C . PRO A 1 83 ? -10.201 -0.223 -4.947 1.00 45.38 83 PRO A C 1
ATOM 634 O O . PRO A 1 83 ? -10.605 0.763 -4.330 1.00 45.38 83 PRO A O 1
ATOM 637 N N . THR A 1 84 ? -11.018 -1.196 -5.337 1.00 48.62 84 THR A N 1
ATOM 638 C CA . THR A 1 84 ? -12.359 -1.304 -4.775 1.00 48.62 84 THR A CA 1
ATOM 639 C C . THR A 1 84 ? -12.168 -1.857 -3.371 1.00 48.62 84 THR A C 1
ATOM 641 O O . THR A 1 84 ? -11.622 -2.954 -3.235 1.00 48.62 84 THR A O 1
ATOM 644 N N . PRO A 1 85 ? -12.511 -1.094 -2.318 1.00 53.31 85 PRO A N 1
ATOM 645 C CA . PRO A 1 85 ? -12.435 -1.639 -0.980 1.00 53.31 85 PRO A CA 1
ATOM 646 C C . PRO A 1 85 ? -13.347 -2.864 -0.905 1.00 53.31 85 PRO A C 1
ATOM 648 O O . PRO A 1 85 ? -14.425 -2.864 -1.514 1.00 53.31 85 PRO A O 1
ATOM 651 N N . LYS A 1 86 ? -12.921 -3.910 -0.183 1.00 55.78 86 LYS A N 1
ATOM 652 C CA . LYS A 1 86 ? -13.820 -5.032 0.130 1.00 55.78 86 LYS A CA 1
ATOM 653 C C . LYS A 1 86 ? -15.084 -4.431 0.751 1.00 55.78 86 LYS A C 1
ATOM 655 O O . LYS A 1 86 ? -14.997 -3.575 1.631 1.00 55.78 86 LYS A O 1
ATOM 660 N N . SER A 1 87 ? -16.254 -4.821 0.243 1.00 47.19 87 SER A N 1
ATOM 661 C CA . SER A 1 87 ? -17.531 -4.374 0.798 1.00 47.19 87 SER A CA 1
ATOM 662 C C . SER A 1 87 ? -17.524 -4.620 2.311 1.00 47.19 87 SER A C 1
ATOM 664 O O . SER A 1 87 ? -17.146 -5.723 2.720 1.00 47.19 87 SER A O 1
ATOM 666 N N . PRO A 1 88 ? -17.904 -3.636 3.150 1.00 48.53 88 PRO A N 1
ATOM 667 C CA . PRO A 1 88 ? -18.024 -3.882 4.579 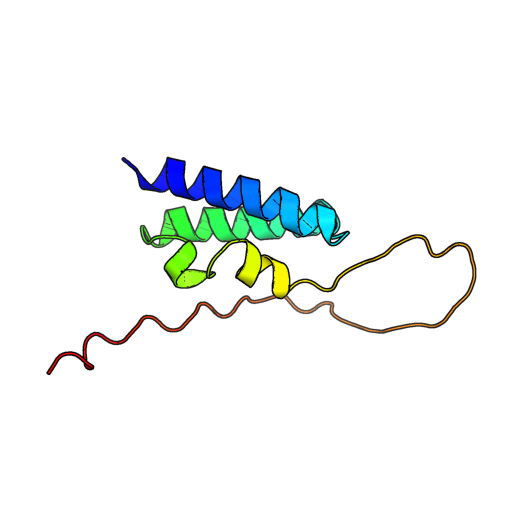1.00 48.53 88 PRO A CA 1
ATOM 668 C C . PRO A 1 88 ? -19.013 -5.033 4.771 1.00 48.53 88 PRO A C 1
ATOM 670 O O . PRO A 1 88 ? -20.086 -5.019 4.164 1.00 48.53 88 PRO A O 1
ATOM 673 N N . LYS A 1 89 ? -18.649 -6.042 5.577 1.00 48.34 89 LYS A N 1
ATOM 674 C CA . LYS A 1 89 ? -19.594 -7.087 5.990 1.00 48.34 89 LYS A CA 1
ATOM 675 C C . LYS A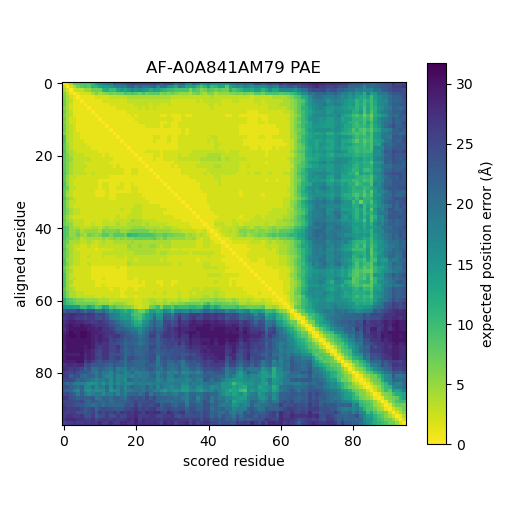 1 89 ? -20.828 -6.389 6.554 1.00 48.34 89 LYS A C 1
ATOM 677 O O . LYS A 1 89 ? -20.725 -5.651 7.533 1.00 48.34 89 LYS A O 1
ATOM 682 N N . SER A 1 90 ? -21.969 -6.563 5.895 1.00 44.69 90 SER A N 1
ATOM 683 C CA . SER A 1 90 ? -23.234 -6.046 6.397 1.00 44.69 90 SER A CA 1
ATOM 684 C C . SER A 1 90 ? -23.516 -6.694 7.757 1.00 44.69 90 SER A C 1
ATOM 686 O O . SER A 1 90 ? -23.404 -7.913 7.865 1.00 44.69 90 SER A O 1
ATOM 688 N N . PRO A 1 91 ? -23.907 -5.933 8.793 1.00 52.03 91 PRO A N 1
ATOM 689 C CA . PRO A 1 91 ? -24.255 -6.481 10.108 1.00 52.03 91 PRO A CA 1
ATOM 690 C C . PRO A 1 91 ? -25.620 -7.207 10.116 1.00 52.03 91 PRO A C 1
ATOM 692 O O . PRO A 1 91 ? -26.325 -7.181 11.114 1.00 52.03 91 PRO A O 1
ATOM 695 N N . LEU A 1 92 ? -26.023 -7.818 8.996 1.00 56.62 92 LEU A N 1
ATOM 696 C CA . LEU A 1 92 ? -27.318 -8.488 8.822 1.00 56.62 92 LEU A CA 1
ATOM 697 C C . LEU A 1 92 ? -27.221 -10.021 8.710 1.00 56.62 92 LEU A C 1
ATOM 699 O O . LEU A 1 92 ? -28.259 -10.660 8.597 1.00 56.62 92 LEU A O 1
ATOM 703 N N . ASP A 1 93 ? -26.021 -10.607 8.790 1.00 54.16 93 ASP A N 1
ATOM 704 C CA . ASP A 1 93 ? -25.812 -12.070 8.755 1.00 54.16 93 ASP A CA 1
ATOM 705 C C . ASP A 1 93 ? -25.740 -12.732 10.156 1.00 54.16 93 ASP A C 1
ATOM 707 O O . ASP A 1 93 ? -25.428 -13.915 10.258 1.00 54.16 93 ASP A O 1
ATOM 711 N N . GLU A 1 94 ? -26.031 -12.003 11.243 1.00 53.47 94 GLU A N 1
ATOM 712 C CA . GLU A 1 94 ? -26.092 -12.540 12.625 1.00 53.47 94 GLU A CA 1
ATOM 713 C C . GLU A 1 94 ? -27.510 -12.501 13.241 1.00 53.47 94 GLU A C 1
ATOM 715 O O . GLU A 1 94 ? -27.659 -12.318 14.450 1.00 53.47 94 GLU A O 1
ATOM 720 N N . ALA A 1 95 ? -28.563 -12.657 12.429 1.00 50.56 95 ALA A N 1
ATOM 721 C CA . ALA A 1 95 ? -29.947 -12.774 12.911 1.00 50.56 95 ALA A CA 1
ATOM 722 C C . ALA A 1 95 ? -30.467 -14.217 12.860 1.00 50.56 95 ALA A C 1
ATOM 724 O O . ALA A 1 95 ? -30.256 -14.885 11.823 1.00 50.56 95 ALA A O 1
#

Radius of gyration: 16.18 Å; Cα contacts (8 Å, |Δi|>4): 71; chains: 1; bounding box: 48×22×49 Å